Protein AF-A0A3N5JLF4-F1 (afdb_monomer_lite)

Structure (mmCIF, N/CA/C/O backbone):
data_AF-A0A3N5JLF4-F1
#
_entry.id   AF-A0A3N5JLF4-F1
#
loop_
_atom_site.group_PDB
_atom_site.id
_atom_site.type_symbol
_atom_site.label_atom_id
_atom_site.label_alt_id
_atom_site.label_comp_id
_atom_site.label_asym_id
_atom_site.label_entity_id
_atom_site.label_seq_id
_atom_site.pdbx_PDB_ins_code
_atom_site.Cartn_x
_atom_site.Cartn_y
_atom_site.Cartn_z
_atom_site.occupancy
_atom_site.B_iso_or_equiv
_atom_site.auth_seq_id
_atom_site.auth_comp_id
_atom_site.auth_asym_id
_atom_site.auth_atom_id
_atom_site.pdbx_PDB_model_num
ATOM 1 N N . MET A 1 1 ? -18.150 -4.851 -59.772 1.00 63.16 1 MET A N 1
ATOM 2 C CA . MET A 1 1 ? -17.335 -3.717 -59.272 1.00 63.16 1 MET A CA 1
ATOM 3 C C . MET A 1 1 ? -17.731 -3.334 -57.846 1.00 63.16 1 MET A C 1
ATOM 5 O O . MET A 1 1 ? -16.868 -3.326 -56.983 1.00 63.16 1 MET A O 1
ATOM 9 N N . GLN A 1 2 ? -19.028 -3.154 -57.580 1.00 67.81 2 GLN A N 1
ATOM 10 C CA . GLN A 1 2 ? -19.612 -2.861 -56.258 1.00 67.81 2 GLN A CA 1
ATOM 11 C C . GLN A 1 2 ? -19.214 -3.863 -55.147 1.00 67.81 2 GLN A C 1
ATOM 13 O O . GLN A 1 2 ? -18.785 -3.456 -54.075 1.00 67.81 2 GLN A O 1
ATOM 18 N N . SER A 1 3 ? -19.246 -5.173 -55.426 1.00 68.94 3 SER A N 1
ATOM 19 C CA . SER A 1 3 ? -18.872 -6.214 -54.450 1.00 68.94 3 SER A CA 1
ATOM 20 C C . SER A 1 3 ? -17.386 -6.218 -54.070 1.00 68.94 3 SER A C 1
ATOM 22 O O . SER A 1 3 ? -17.048 -6.506 -52.928 1.00 68.94 3 SER A O 1
ATOM 24 N N . LYS A 1 4 ? -16.493 -5.856 -55.003 1.00 74.75 4 LYS A N 1
ATOM 25 C CA . LYS A 1 4 ? -15.047 -5.738 -54.742 1.00 74.75 4 LYS A CA 1
ATOM 26 C C . LYS A 1 4 ? -14.730 -4.510 -53.885 1.00 74.75 4 LYS A C 1
ATOM 28 O O . LYS A 1 4 ? -13.870 -4.587 -53.017 1.00 74.75 4 LYS A O 1
ATOM 33 N N . LEU A 1 5 ? -15.455 -3.411 -54.103 1.00 74.12 5 LEU A N 1
ATOM 34 C CA . LEU A 1 5 ? -15.330 -2.180 -53.320 1.00 74.12 5 LEU A CA 1
ATOM 35 C C . LEU A 1 5 ? -15.818 -2.382 -51.875 1.00 74.12 5 LEU A C 1
ATOM 37 O O . LEU A 1 5 ? -15.171 -1.934 -50.935 1.00 74.12 5 LEU A O 1
ATOM 41 N N . PHE A 1 6 ? -16.910 -3.130 -51.700 1.00 79.12 6 PHE A N 1
ATOM 42 C CA . PHE A 1 6 ? -17.432 -3.507 -50.386 1.00 79.12 6 PHE A CA 1
ATOM 43 C C . PHE A 1 6 ? -16.466 -4.418 -49.613 1.00 79.12 6 PHE A C 1
ATOM 45 O O . PHE A 1 6 ? -16.188 -4.175 -48.441 1.00 79.12 6 PHE A O 1
ATOM 52 N N . LEU A 1 7 ? -15.887 -5.420 -50.285 1.00 79.38 7 LEU A N 1
ATOM 53 C CA . LEU A 1 7 ? -14.886 -6.301 -49.677 1.00 79.38 7 LEU A CA 1
ATOM 54 C C . LEU A 1 7 ? -13.630 -5.523 -49.244 1.00 79.38 7 LEU A C 1
ATOM 56 O O . LEU A 1 7 ? -13.092 -5.758 -48.168 1.00 79.38 7 LEU A O 1
ATOM 60 N N . MET A 1 8 ? -13.191 -4.564 -50.064 1.00 79.62 8 MET A N 1
ATOM 61 C CA . MET A 1 8 ? -12.048 -3.700 -49.766 1.00 79.62 8 MET A CA 1
ATOM 62 C C . MET A 1 8 ? -12.314 -2.791 -48.556 1.00 79.62 8 MET A C 1
ATOM 64 O O . MET A 1 8 ? -11.432 -2.629 -47.718 1.00 79.62 8 MET A O 1
ATOM 68 N N . LEU A 1 9 ? -13.534 -2.262 -48.416 1.00 78.31 9 LEU A N 1
ATOM 69 C CA . LEU A 1 9 ? -13.934 -1.450 -47.264 1.00 78.31 9 LEU A CA 1
ATOM 70 C C . LEU A 1 9 ? -13.906 -2.258 -45.954 1.00 78.31 9 LEU A C 1
ATOM 72 O O . LEU A 1 9 ? -13.402 -1.767 -44.947 1.00 78.31 9 LEU A O 1
ATOM 76 N N . ILE A 1 10 ? -14.377 -3.511 -45.975 1.00 79.06 10 ILE A N 1
ATOM 77 C CA . ILE A 1 10 ? -14.330 -4.415 -44.810 1.00 79.06 10 ILE A CA 1
ATOM 78 C C . ILE A 1 10 ? -12.883 -4.711 -44.398 1.00 79.06 10 ILE A C 1
ATOM 80 O O . ILE A 1 10 ? -12.565 -4.694 -43.211 1.00 79.06 10 ILE A O 1
ATOM 84 N N . VAL A 1 11 ? -11.990 -4.936 -45.366 1.00 77.31 11 VAL A N 1
ATOM 85 C CA . VAL A 1 11 ? -10.566 -5.184 -45.089 1.00 77.31 11 VAL A CA 1
ATOM 86 C C . VAL A 1 11 ? -9.896 -3.950 -44.475 1.00 77.31 11 VAL A C 1
ATOM 88 O O . VAL A 1 11 ? -9.163 -4.081 -43.498 1.00 77.31 11 VAL A O 1
ATOM 91 N N . VAL A 1 12 ? -10.181 -2.746 -44.982 1.00 75.69 12 VAL A N 1
ATOM 92 C CA . VAL A 1 12 ? -9.638 -1.489 -44.434 1.00 75.69 12 VAL A CA 1
ATOM 93 C C . VAL A 1 12 ? -10.144 -1.233 -43.008 1.00 75.69 12 VAL A C 1
ATOM 95 O O . VAL A 1 12 ? -9.356 -0.881 -42.127 1.00 75.69 12 VAL A O 1
ATOM 98 N N . LEU A 1 13 ? -11.429 -1.477 -42.739 1.00 71.56 13 LEU A N 1
ATOM 99 C CA . LEU A 1 13 ? -12.004 -1.345 -41.396 1.00 71.56 13 LEU A CA 1
ATOM 100 C C . LEU A 1 13 ? -11.431 -2.381 -40.412 1.00 71.56 13 LEU A C 1
ATOM 102 O O . LEU A 1 13 ? -11.162 -2.039 -39.264 1.00 71.56 13 LEU A O 1
ATOM 106 N N . GLY A 1 14 ? -11.160 -3.611 -40.864 1.00 67.19 14 GLY A N 1
ATOM 107 C CA . GLY A 1 14 ? -10.551 -4.662 -40.039 1.00 67.19 14 GLY A CA 1
ATOM 108 C C . GLY A 1 14 ? -9.073 -4.432 -39.690 1.00 67.19 14 GLY A C 1
ATOM 109 O O . GLY A 1 14 ? -8.593 -4.938 -38.680 1.00 67.19 14 GLY A O 1
ATOM 110 N N . ILE A 1 15 ? -8.336 -3.652 -40.488 1.00 64.25 15 ILE A N 1
ATOM 111 C CA . ILE A 1 15 ? -6.949 -3.254 -40.170 1.00 64.25 15 ILE A CA 1
ATOM 112 C C . ILE A 1 15 ? -6.935 -2.082 -39.173 1.00 64.25 15 ILE A C 1
ATOM 114 O O . ILE A 1 15 ? -6.034 -1.985 -38.340 1.00 64.25 15 ILE A O 1
ATOM 118 N N . SER A 1 16 ? -7.965 -1.233 -39.216 1.00 60.00 16 SER A N 1
ATOM 119 C CA . SER A 1 16 ? -8.111 -0.046 -38.362 1.00 60.00 16 SER A CA 1
ATOM 120 C C . SER A 1 16 ? -8.475 -0.377 -36.907 1.00 60.00 16 SER A C 1
ATOM 122 O O . SER A 1 16 ? -8.324 0.469 -36.033 1.00 60.00 16 SER A O 1
ATOM 124 N N . SER A 1 17 ? -8.933 -1.600 -36.620 1.00 58.50 17 SER A N 1
ATOM 125 C CA . SER A 1 17 ? -9.353 -2.024 -35.278 1.00 58.50 17 SER A CA 1
ATOM 126 C C . SER A 1 17 ? -8.213 -2.526 -34.385 1.00 58.50 17 SER A C 1
ATOM 128 O O . SER A 1 17 ? -8.473 -3.092 -33.325 1.00 58.50 17 SER A O 1
ATOM 130 N N . ARG A 1 18 ? -6.942 -2.328 -34.764 1.00 59.44 18 ARG A N 1
ATOM 131 C CA . ARG A 1 18 ? -5.793 -2.607 -33.884 1.00 59.44 18 ARG A CA 1
ATOM 132 C C . ARG A 1 18 ? -5.561 -1.471 -32.884 1.00 59.44 18 ARG A C 1
ATOM 134 O O . ARG A 1 18 ? -4.466 -0.927 -32.793 1.00 59.44 18 ARG A O 1
ATOM 141 N N . GLY A 1 19 ? -6.599 -1.111 -32.136 1.00 57.84 19 GLY A N 1
ATOM 142 C CA . GLY A 1 19 ? -6.446 -0.314 -30.925 1.00 57.84 19 GLY A CA 1
ATOM 143 C C . GLY A 1 19 ? -5.867 -1.201 -29.828 1.00 57.84 19 GLY A C 1
ATOM 144 O O . GLY A 1 19 ? -6.615 -1.837 -29.095 1.00 57.84 19 GLY A O 1
ATOM 145 N N . PHE A 1 20 ? -4.540 -1.288 -29.736 1.00 53.78 20 PHE A N 1
ATOM 146 C CA . PHE A 1 20 ? -3.873 -1.872 -28.574 1.00 53.78 20 PHE A CA 1
ATOM 147 C C . PHE A 1 20 ? -3.876 -0.839 -27.445 1.00 53.78 20 PHE A C 1
ATOM 149 O O . PHE A 1 20 ? -2.899 -0.136 -27.230 1.00 53.78 20 PHE A O 1
ATOM 156 N N . SER A 1 21 ? -4.998 -0.732 -26.743 1.00 51.97 21 SER A N 1
ATOM 157 C CA . SER A 1 21 ? -4.988 -0.302 -25.346 1.00 51.97 21 SER A CA 1
ATOM 158 C C . SER A 1 21 ? -5.163 -1.573 -24.526 1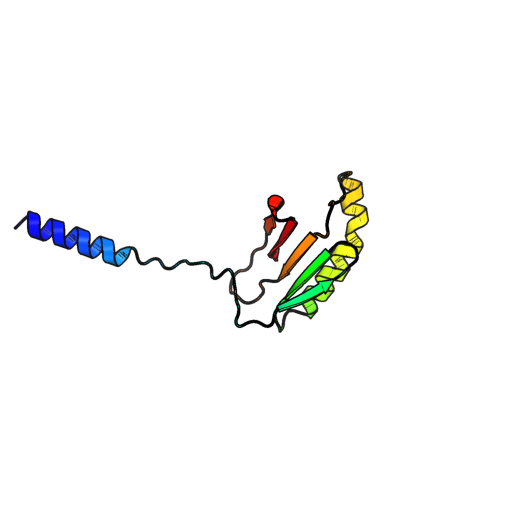.00 51.97 21 SER A C 1
ATOM 160 O O . SER A 1 21 ? -6.264 -1.937 -24.128 1.00 51.97 21 SER A O 1
ATOM 162 N N . GLN A 1 22 ? -4.079 -2.336 -24.410 1.00 57.12 22 GLN A N 1
ATOM 163 C CA . GLN A 1 22 ? -3.959 -3.293 -23.320 1.00 57.12 22 GLN A CA 1
ATOM 164 C C . GLN A 1 22 ? -3.304 -2.483 -22.207 1.00 57.12 22 GLN A C 1
ATOM 166 O O . GLN A 1 22 ? -2.173 -2.039 -22.377 1.00 57.12 22 GLN A O 1
ATOM 171 N N . GLU A 1 23 ? -4.057 -2.168 -21.153 1.00 61.34 23 GLU A N 1
ATOM 172 C CA . GLU A 1 23 ? -3.455 -1.678 -19.912 1.00 61.34 23 GLU A CA 1
ATOM 173 C C . GLU A 1 23 ? -2.509 -2.792 -19.455 1.00 61.34 23 GLU A C 1
ATOM 175 O O . GLU A 1 23 ? -2.945 -3.935 -19.271 1.00 61.34 23 GLU A O 1
ATOM 180 N N . ASP A 1 24 ? -1.211 -2.501 -19.398 1.00 64.00 24 ASP A N 1
ATOM 181 C CA . ASP A 1 24 ? -0.220 -3.487 -18.988 1.00 64.00 24 ASP A CA 1
ATOM 182 C C . ASP A 1 24 ? -0.288 -3.591 -17.464 1.00 64.00 24 ASP A C 1
ATOM 184 O O . ASP A 1 24 ? 0.407 -2.919 -16.720 1.00 64.00 24 ASP A O 1
ATOM 188 N N . TYR A 1 25 ? -1.260 -4.356 -16.964 1.00 67.06 25 TYR A N 1
ATOM 189 C CA . TYR A 1 25 ? -1.529 -4.414 -15.524 1.00 67.06 25 TYR A CA 1
ATOM 190 C C . TYR A 1 25 ? -0.364 -4.993 -14.722 1.00 67.06 25 TYR A C 1
ATOM 192 O O . TYR A 1 25 ? -0.269 -4.764 -13.515 1.00 67.06 25 TYR A O 1
ATOM 200 N N . ASN A 1 26 ? 0.473 -5.792 -15.378 1.00 72.56 26 ASN A N 1
ATOM 201 C CA . ASN A 1 26 ? 1.538 -6.541 -14.750 1.00 72.56 26 ASN A CA 1
ATOM 202 C C . ASN A 1 26 ? 2.856 -6.098 -15.378 1.00 72.56 26 ASN A C 1
ATOM 204 O O . ASN A 1 26 ? 3.093 -6.391 -16.542 1.00 72.56 26 ASN A O 1
ATOM 208 N N . HIS A 1 27 ? 3.713 -5.468 -14.579 1.00 86.88 27 HIS A N 1
ATOM 209 C CA . HIS A 1 27 ? 5.073 -5.081 -14.957 1.00 86.88 27 HIS A CA 1
ATOM 210 C C . HIS A 1 27 ? 6.084 -6.081 -14.373 1.00 86.88 27 HIS A C 1
ATOM 212 O O . HIS A 1 27 ? 6.609 -5.847 -13.275 1.00 86.88 27 HIS A O 1
ATOM 218 N N . PRO A 1 28 ? 6.308 -7.250 -15.015 1.00 88.94 28 PRO A N 1
ATOM 219 C CA . PRO A 1 28 ? 7.224 -8.279 -14.519 1.00 88.94 28 PRO A CA 1
ATOM 220 C C . PRO A 1 28 ? 8.701 -7.872 -14.596 1.00 88.94 28 PRO A C 1
ATOM 222 O O . PRO A 1 28 ? 9.544 -8.534 -14.000 1.00 88.94 28 PRO A O 1
ATOM 225 N N . GLU A 1 29 ? 9.027 -6.823 -15.347 1.00 92.56 29 GLU A N 1
ATOM 226 C CA . GLU A 1 29 ? 10.359 -6.229 -15.436 1.00 92.56 29 GLU A CA 1
ATOM 227 C C . GLU A 1 29 ? 10.754 -5.423 -14.191 1.00 92.56 29 GLU A C 1
ATOM 229 O O . GLU A 1 29 ? 11.930 -5.099 -14.029 1.00 92.56 29 GLU A O 1
ATOM 234 N N . LEU A 1 30 ? 9.789 -5.092 -13.327 1.00 93.56 30 LEU A N 1
ATOM 235 C CA . LEU A 1 30 ? 10.015 -4.371 -12.080 1.00 93.56 30 LEU A CA 1
ATOM 236 C C . LEU A 1 30 ? 10.269 -5.330 -10.912 1.00 93.56 30 LEU A C 1
ATOM 238 O O . LEU A 1 30 ? 9.631 -6.377 -10.784 1.00 93.56 30 LEU A O 1
ATOM 242 N N . ASP A 1 31 ? 11.141 -4.916 -9.992 1.00 95.56 31 ASP A N 1
ATOM 24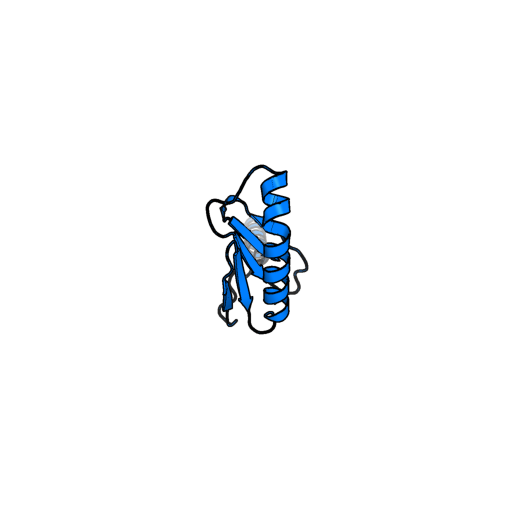3 C CA . ASP A 1 31 ? 11.402 -5.654 -8.757 1.00 95.56 31 ASP A CA 1
ATOM 244 C C . ASP A 1 31 ? 10.374 -5.268 -7.685 1.00 95.56 31 ASP A C 1
ATOM 246 O O . ASP A 1 31 ? 10.497 -4.243 -7.002 1.00 95.56 31 ASP A O 1
ATOM 250 N N . TRP A 1 32 ? 9.350 -6.105 -7.525 1.00 95.69 32 TRP A N 1
ATOM 251 C CA . TRP A 1 32 ? 8.273 -5.888 -6.560 1.00 95.69 32 TRP A CA 1
ATOM 252 C C . TRP A 1 32 ? 8.655 -6.329 -5.146 1.00 95.69 32 TRP A C 1
ATOM 254 O O . TRP A 1 32 ? 9.109 -7.446 -4.909 1.00 95.69 32 TRP A O 1
ATOM 264 N N . ASN A 1 33 ? 8.406 -5.447 -4.182 1.00 97.31 33 ASN A N 1
ATOM 265 C CA . ASN A 1 33 ? 8.663 -5.645 -2.762 1.00 97.31 33 ASN A CA 1
ATOM 266 C C . ASN A 1 33 ? 7.397 -5.355 -1.950 1.00 97.31 33 ASN A C 1
ATOM 268 O O . ASN A 1 33 ? 6.512 -4.630 -2.402 1.00 97.31 33 ASN A O 1
ATOM 272 N N . THR A 1 34 ? 7.312 -5.919 -0.741 1.00 98.44 34 THR A N 1
ATOM 273 C CA . THR A 1 34 ? 6.168 -5.709 0.159 1.00 98.44 34 THR A CA 1
ATOM 274 C C . THR A 1 34 ? 6.632 -5.278 1.545 1.00 98.44 34 THR A C 1
ATOM 276 O O . THR A 1 34 ? 7.448 -5.954 2.167 1.00 98.44 34 THR A O 1
ATOM 279 N N . ILE A 1 35 ? 6.088 -4.168 2.047 1.00 98.69 35 ILE A N 1
ATOM 280 C CA . ILE A 1 35 ? 6.135 -3.832 3.474 1.00 98.69 35 ILE A CA 1
ATOM 281 C C . ILE A 1 35 ? 4.883 -4.417 4.122 1.00 98.69 35 ILE A C 1
ATOM 283 O O . ILE A 1 35 ? 3.764 -4.064 3.752 1.00 98.69 35 ILE A O 1
ATOM 287 N N . GLU A 1 36 ? 5.072 -5.295 5.102 1.00 98.69 36 GLU A N 1
ATOM 288 C CA . GLU A 1 36 ? 3.979 -5.814 5.922 1.00 98.69 36 GLU A CA 1
ATOM 289 C C . GLU A 1 36 ? 3.830 -4.999 7.204 1.00 98.69 36 GLU A C 1
ATOM 291 O O . GLU A 1 36 ? 4.807 -4.724 7.906 1.00 98.69 36 GLU A O 1
ATOM 296 N N . THR A 1 37 ? 2.591 -4.649 7.536 1.00 98.62 37 THR A N 1
ATOM 297 C CA . THR A 1 37 ? 2.239 -4.013 8.805 1.00 98.62 37 THR A CA 1
ATOM 298 C C . THR A 1 37 ? 1.193 -4.848 9.546 1.00 98.62 37 THR A C 1
ATOM 300 O O . THR A 1 37 ? 0.899 -5.990 9.179 1.00 98.62 37 THR A O 1
ATOM 303 N N . LYS A 1 38 ? 0.631 -4.309 10.634 1.00 98.31 38 LYS A N 1
ATOM 304 C CA . LYS A 1 38 ? -0.405 -5.016 11.388 1.00 98.31 38 LYS A CA 1
ATOM 305 C C . LYS A 1 38 ? -1.672 -5.184 10.543 1.00 98.31 38 LYS A C 1
ATOM 307 O O . LYS A 1 38 ? -2.221 -6.285 10.516 1.00 98.31 38 LYS A O 1
ATOM 312 N N . HIS A 1 39 ? -2.095 -4.128 9.849 1.00 98.44 39 HIS A N 1
ATOM 313 C CA . HIS A 1 39 ? -3.371 -4.077 9.131 1.00 98.44 39 HIS A CA 1
ATOM 314 C C . HIS A 1 39 ? -3.234 -3.997 7.601 1.00 98.44 39 HIS A C 1
ATOM 316 O O . HIS A 1 39 ? -4.237 -4.130 6.902 1.00 98.44 39 HIS A O 1
ATOM 322 N N . PHE A 1 40 ? -2.024 -3.811 7.064 1.00 98.50 40 PHE A N 1
ATOM 323 C CA . PHE A 1 40 ? -1.817 -3.537 5.641 1.00 98.50 40 PHE A CA 1
ATOM 324 C C . PHE A 1 40 ? -0.673 -4.349 5.024 1.00 98.50 40 PHE A C 1
ATOM 326 O O . PHE A 1 40 ? 0.261 -4.782 5.705 1.00 98.50 40 PHE A O 1
ATOM 333 N N . LEU A 1 41 ? -0.756 -4.525 3.706 1.00 98.69 41 LEU A N 1
ATOM 334 C CA . LEU A 1 41 ? 0.320 -4.992 2.832 1.00 98.69 41 LEU A CA 1
ATOM 335 C C . LEU A 1 41 ? 0.596 -3.882 1.820 1.00 98.69 41 LEU A C 1
ATOM 337 O O . LEU A 1 41 ? -0.325 -3.455 1.135 1.00 98.69 41 LEU A O 1
ATOM 341 N N . ILE A 1 42 ? 1.823 -3.377 1.733 1.00 98.56 42 ILE A N 1
ATOM 342 C CA . ILE A 1 42 ? 2.159 -2.284 0.815 1.00 98.56 42 ILE A CA 1
ATOM 343 C C . ILE A 1 42 ? 3.130 -2.810 -0.230 1.00 98.56 42 ILE A C 1
ATOM 345 O O . ILE A 1 42 ? 4.302 -3.026 0.076 1.00 98.56 42 ILE A O 1
ATOM 349 N N . HIS A 1 43 ? 2.636 -2.999 -1.449 1.00 97.62 43 HIS A N 1
ATOM 350 C CA . HIS A 1 43 ? 3.378 -3.478 -2.607 1.00 97.62 43 HIS A CA 1
ATOM 351 C C . HIS A 1 43 ? 3.916 -2.298 -3.419 1.00 97.62 43 HIS A C 1
ATOM 353 O O . HIS A 1 43 ? 3.165 -1.394 -3.791 1.00 97.62 43 HIS A O 1
ATOM 359 N N . PHE A 1 44 ? 5.213 -2.302 -3.704 1.00 96.69 44 PHE A N 1
ATOM 360 C CA . PHE A 1 44 ? 5.888 -1.242 -4.452 1.00 96.69 44 PHE A CA 1
ATOM 361 C C . PHE A 1 44 ? 7.038 -1.816 -5.278 1.00 96.69 44 PHE A C 1
ATOM 363 O O . PHE A 1 44 ? 7.635 -2.828 -4.908 1.00 96.69 44 PHE A O 1
ATOM 370 N N . HIS A 1 45 ? 7.367 -1.156 -6.382 1.00 95.75 45 HIS A N 1
ATOM 371 C CA . HIS A 1 45 ? 8.522 -1.498 -7.207 1.00 95.75 45 HIS A CA 1
ATOM 372 C C . HIS A 1 45 ? 9.790 -0.751 -6.767 1.00 95.75 45 HIS A C 1
ATOM 374 O O . HIS A 1 45 ? 9.754 0.201 -5.976 1.00 95.75 45 HIS A O 1
ATOM 380 N N . ASN A 1 46 ? 10.934 -1.152 -7.318 1.00 94.75 46 ASN A N 1
ATOM 381 C CA . ASN A 1 46 ? 12.193 -0.422 -7.197 1.00 94.75 46 ASN A CA 1
ATOM 382 C C . ASN A 1 46 ? 12.015 1.069 -7.557 1.00 94.75 46 ASN A C 1
ATOM 384 O O . ASN A 1 46 ? 11.452 1.413 -8.592 1.00 94.75 46 ASN A O 1
ATOM 388 N N . GLY A 1 47 ? 12.494 1.962 -6.682 1.00 94.06 47 GLY A N 1
ATOM 389 C CA . GLY A 1 47 ? 12.331 3.421 -6.806 1.00 94.06 47 GLY A CA 1
ATOM 390 C C . GLY A 1 47 ? 11.160 4.012 -6.006 1.00 94.06 47 GLY A C 1
ATOM 391 O O . GLY A 1 47 ? 11.237 5.170 -5.601 1.00 94.06 47 GLY A O 1
ATOM 392 N N . ALA A 1 48 ? 10.144 3.214 -5.664 1.00 96.38 48 ALA A N 1
ATOM 393 C CA . ALA A 1 48 ? 8.947 3.670 -4.948 1.00 96.38 48 ALA A CA 1
ATOM 394 C C . ALA A 1 48 ? 8.969 3.396 -3.427 1.00 96.38 48 ALA A C 1
ATOM 396 O O . ALA A 1 48 ? 7.981 3.629 -2.728 1.00 96.38 48 ALA A O 1
ATOM 397 N N . GLU A 1 49 ? 10.095 2.938 -2.870 1.00 97.25 49 GLU A N 1
ATOM 398 C CA . GLU A 1 49 ? 10.198 2.534 -1.456 1.00 97.25 49 GLU A CA 1
ATOM 399 C C . GLU A 1 49 ? 9.810 3.651 -0.479 1.00 97.25 49 GLU A C 1
ATOM 401 O O . GLU A 1 49 ? 9.087 3.412 0.490 1.00 97.25 49 GLU A O 1
ATOM 406 N N . ARG A 1 50 ? 10.260 4.888 -0.730 1.00 97.62 50 ARG A N 1
ATOM 407 C CA . ARG A 1 50 ? 9.910 6.040 0.116 1.00 97.62 50 ARG A CA 1
ATOM 408 C C . ARG A 1 50 ? 8.392 6.213 0.192 1.00 97.62 50 ARG A C 1
ATOM 410 O O . ARG A 1 50 ? 7.857 6.388 1.282 1.00 97.62 50 ARG A O 1
ATOM 417 N N . THR A 1 51 ? 7.716 6.126 -0.951 1.00 97.06 51 THR A N 1
ATOM 418 C CA . THR A 1 51 ? 6.255 6.201 -1.046 1.00 97.06 51 THR A CA 1
ATOM 419 C C . THR A 1 51 ? 5.607 5.048 -0.283 1.00 97.06 51 THR A C 1
ATOM 421 O O . THR A 1 51 ? 4.738 5.290 0.551 1.00 97.06 51 THR A O 1
ATOM 424 N N . GLY A 1 52 ? 6.093 3.815 -0.465 1.00 97.81 52 GLY A N 1
ATOM 425 C CA . GLY A 1 52 ? 5.604 2.648 0.275 1.00 97.81 52 GLY A CA 1
ATOM 426 C C . GLY A 1 52 ? 5.717 2.802 1.800 1.00 97.81 52 GLY A C 1
ATOM 427 O O . GLY A 1 52 ? 4.781 2.485 2.534 1.00 97.81 52 GLY A O 1
ATOM 428 N N . ARG A 1 53 ? 6.830 3.359 2.295 1.00 98.38 53 ARG A N 1
ATOM 429 C CA . ARG A 1 53 ? 7.036 3.625 3.731 1.00 98.38 53 ARG A CA 1
ATOM 430 C C . ARG A 1 53 ? 6.107 4.706 4.276 1.00 98.38 53 ARG A C 1
ATOM 432 O O . ARG A 1 53 ? 5.584 4.546 5.379 1.00 98.38 53 ARG A O 1
ATOM 439 N N . GLU A 1 54 ? 5.889 5.783 3.525 1.00 98.50 54 GLU A N 1
ATOM 440 C CA . GLU A 1 54 ? 4.948 6.832 3.930 1.00 98.50 54 GLU A CA 1
ATOM 441 C C . GLU A 1 54 ? 3.507 6.312 3.954 1.00 98.50 54 GLU A C 1
ATOM 443 O O . GLU A 1 54 ? 2.795 6.560 4.927 1.00 98.50 54 GLU A O 1
ATOM 448 N N . ILE A 1 55 ? 3.101 5.512 2.960 1.00 98.12 55 ILE A N 1
ATOM 449 C CA . ILE A 1 55 ? 1.792 4.842 2.956 1.00 98.12 55 ILE A CA 1
ATOM 450 C C . ILE A 1 55 ? 1.639 3.978 4.206 1.00 98.12 55 ILE A C 1
ATOM 452 O O . ILE A 1 55 ? 0.664 4.143 4.932 1.00 98.12 55 ILE A O 1
ATOM 456 N N . ALA A 1 56 ? 2.611 3.109 4.503 1.00 98.62 56 ALA A N 1
ATOM 457 C CA . ALA A 1 56 ? 2.558 2.228 5.669 1.00 98.62 56 ALA A CA 1
ATOM 458 C C . ALA A 1 56 ? 2.373 3.011 6.979 1.00 98.62 56 ALA A C 1
ATOM 460 O O . ALA A 1 56 ? 1.527 2.670 7.806 1.00 98.62 56 ALA A O 1
ATOM 461 N N . LYS A 1 57 ? 3.132 4.098 7.150 1.00 98.69 57 LYS A N 1
ATOM 462 C CA . LYS A 1 57 ? 3.055 4.963 8.331 1.00 98.69 57 LYS A CA 1
ATOM 463 C C . LYS A 1 57 ? 1.700 5.661 8.444 1.00 98.69 57 LYS A C 1
ATOM 465 O O . LYS A 1 57 ? 1.102 5.660 9.520 1.00 98.69 57 LYS A O 1
ATOM 470 N N . VAL A 1 58 ? 1.227 6.271 7.357 1.00 98.50 58 VAL A N 1
ATOM 471 C CA . VAL A 1 58 ? -0.030 7.027 7.357 1.00 98.50 58 VAL A CA 1
ATOM 472 C C . VAL A 1 58 ? -1.212 6.082 7.546 1.00 98.50 58 VAL A C 1
ATOM 474 O O . VAL A 1 58 ? -2.011 6.318 8.452 1.00 98.50 58 VAL A O 1
ATOM 477 N N . ALA A 1 59 ? -1.283 4.993 6.777 1.00 98.00 59 ALA A N 1
ATOM 478 C CA . ALA A 1 59 ? -2.362 4.011 6.835 1.00 98.00 59 ALA A CA 1
ATOM 479 C C . ALA A 1 59 ? -2.529 3.430 8.247 1.00 98.00 59 ALA A C 1
ATOM 481 O O . ALA A 1 59 ? -3.634 3.430 8.787 1.00 98.00 59 ALA A O 1
ATOM 482 N N . GLU A 1 60 ? -1.432 3.025 8.894 1.00 98.56 60 GLU A N 1
ATOM 483 C CA . GLU A 1 60 ? -1.477 2.537 10.278 1.00 98.56 60 GLU A CA 1
ATOM 484 C C . GLU A 1 60 ? -1.917 3.617 11.271 1.00 98.56 60 GLU A C 1
ATOM 486 O O . GLU A 1 60 ? -2.709 3.342 12.172 1.00 98.56 60 GLU A O 1
ATOM 491 N N . SER A 1 61 ? -1.460 4.862 11.101 1.00 98.62 61 SER A N 1
ATOM 492 C CA . SER A 1 61 ? -1.822 5.945 12.025 1.00 98.62 61 SER A CA 1
ATOM 493 C C . SER A 1 61 ? -3.305 6.326 11.970 1.00 98.62 61 SER A C 1
ATOM 495 O O . SER A 1 61 ? -3.852 6.786 12.973 1.00 98.62 61 SER A O 1
ATOM 497 N N . ILE A 1 62 ? -3.965 6.112 10.826 1.00 98.12 62 ILE A N 1
ATOM 498 C CA . ILE A 1 62 ? -5.388 6.421 10.640 1.00 98.12 62 ILE A CA 1
ATOM 499 C C . ILE A 1 62 ? -6.307 5.199 10.751 1.00 98.12 62 ILE A C 1
ATOM 501 O O . ILE A 1 62 ? -7.519 5.396 10.805 1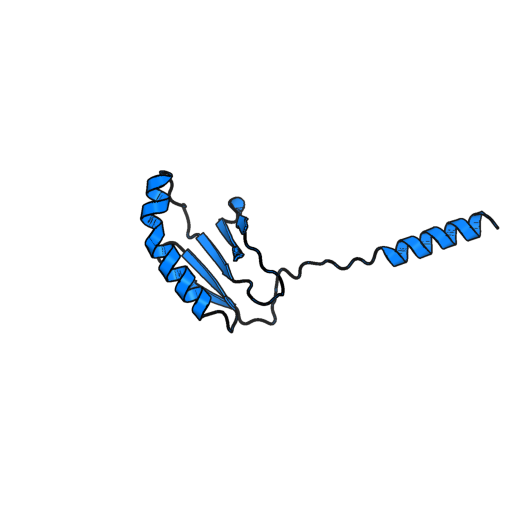.00 98.12 62 ILE A O 1
ATOM 505 N N . TYR A 1 63 ? -5.778 3.969 10.824 1.00 98.31 63 TYR A N 1
ATOM 506 C CA . TYR A 1 63 ? -6.590 2.742 10.850 1.00 98.31 63 TYR A CA 1
ATOM 507 C C . TYR A 1 63 ? -7.680 2.797 11.925 1.00 98.31 63 TYR A C 1
ATOM 509 O O . TYR A 1 63 ? -8.861 2.746 11.599 1.00 98.31 63 TYR A O 1
ATOM 517 N N . GLY A 1 64 ? -7.295 2.998 13.192 1.00 98.31 64 GLY A N 1
ATOM 518 C CA . GLY A 1 64 ? -8.235 3.034 14.318 1.00 98.31 64 GLY A CA 1
ATOM 519 C C . GLY A 1 64 ? -9.318 4.117 14.193 1.00 98.31 64 GLY A C 1
ATOM 520 O O . GLY A 1 64 ? -10.498 3.800 14.334 1.00 98.31 64 GLY A O 1
ATOM 521 N N . PRO A 1 65 ? -8.965 5.389 13.917 1.00 98.44 65 PRO A N 1
ATOM 522 C CA . PRO A 1 65 ? -9.953 6.434 13.659 1.00 98.44 65 PRO A CA 1
ATOM 523 C C . PRO A 1 65 ? -10.945 6.097 12.537 1.00 98.44 65 PRO A C 1
ATOM 525 O O . PRO A 1 65 ? -12.142 6.330 12.703 1.00 98.44 65 PRO A O 1
ATOM 528 N N . ILE A 1 66 ? -10.472 5.540 11.416 1.00 97.12 66 ILE A N 1
ATOM 529 C CA . ILE A 1 66 ? -11.324 5.219 10.264 1.00 97.12 66 ILE A CA 1
ATOM 530 C C . ILE A 1 66 ? -12.236 4.026 10.564 1.00 97.12 66 ILE A C 1
ATOM 532 O O . ILE A 1 66 ? -13.446 4.130 10.363 1.00 97.12 66 ILE A O 1
ATOM 536 N N . THR A 1 67 ? -11.706 2.918 11.087 1.00 97.56 67 THR A N 1
ATOM 537 C CA . THR A 1 67 ? -12.522 1.728 11.377 1.00 97.56 67 THR A CA 1
ATOM 538 C C . THR A 1 67 ? -13.553 1.991 12.470 1.00 97.56 67 THR A C 1
ATOM 540 O O . THR A 1 67 ? -14.699 1.559 12.354 1.00 97.56 67 THR A O 1
ATOM 543 N N . SER A 1 68 ? -13.189 2.778 13.486 1.00 98.19 68 SER A N 1
ATOM 544 C CA . SER A 1 68 ? -14.105 3.217 14.542 1.00 98.19 68 SER A CA 1
ATOM 545 C C . SER A 1 68 ? -15.234 4.099 13.999 1.00 98.19 68 SER A C 1
ATOM 547 O O . SER A 1 68 ? -16.396 3.881 14.334 1.00 98.19 68 SER A O 1
ATOM 549 N N . MET A 1 69 ? -14.921 5.049 13.105 1.00 98.19 69 MET A N 1
ATOM 550 C CA . MET A 1 69 ? -15.920 5.930 12.486 1.00 98.19 69 MET A CA 1
ATOM 551 C C . MET A 1 69 ? -16.987 5.148 11.709 1.00 98.19 69 MET A C 1
ATOM 553 O O . MET A 1 69 ? -18.166 5.490 11.784 1.00 98.19 69 MET A O 1
ATOM 557 N N . TYR A 1 70 ? -16.582 4.110 10.976 1.00 96.12 70 TYR A N 1
ATOM 558 C CA . TYR A 1 70 ? -17.498 3.287 10.180 1.00 96.12 70 TYR A CA 1
ATOM 559 C C . TYR A 1 70 ? -18.066 2.077 10.936 1.00 96.12 70 TYR A C 1
ATOM 561 O O . TYR A 1 70 ? -18.952 1.404 10.414 1.00 96.12 70 TYR A O 1
ATOM 569 N N . GLY A 1 71 ? -17.581 1.787 12.149 1.00 97.75 71 GLY A N 1
ATOM 570 C CA . GLY A 1 71 ? -17.968 0.596 12.910 1.00 97.75 71 GLY A CA 1
ATOM 571 C C . GLY A 1 71 ? -17.615 -0.715 12.198 1.00 97.75 71 GLY A C 1
ATOM 572 O O . GLY A 1 71 ? -18.311 -1.714 12.371 1.00 97.75 71 GLY A O 1
ATOM 573 N N . HIS A 1 72 ? -16.572 -0.702 11.366 1.00 94.94 72 HIS A N 1
ATOM 574 C CA . HIS A 1 72 ? -16.170 -1.832 10.539 1.00 94.94 72 HIS A CA 1
ATOM 575 C C . HIS A 1 72 ? -14.649 -1.949 10.492 1.00 94.94 72 HIS A C 1
ATOM 577 O O . HIS A 1 72 ? -13.952 -0.999 10.138 1.00 94.94 72 HIS A O 1
ATOM 583 N N . GLU A 1 73 ? -14.154 -3.141 10.810 1.00 96.00 73 GLU A N 1
ATOM 584 C CA . GLU A 1 73 ? -12.763 -3.532 10.614 1.00 96.00 73 GLU A CA 1
ATOM 585 C C . GLU A 1 73 ? -12.691 -4.556 9.475 1.00 96.00 73 GLU A C 1
ATOM 587 O O . GLU A 1 73 ? -13.483 -5.507 9.482 1.00 96.00 73 GLU A O 1
ATOM 592 N N . PRO A 1 74 ? -11.765 -4.390 8.512 1.00 93.88 74 PRO A N 1
ATOM 593 C CA . PRO A 1 74 ? -11.477 -5.425 7.530 1.00 93.88 74 PRO A CA 1
ATOM 594 C C . PRO A 1 74 ? -11.109 -6.746 8.215 1.00 93.88 74 PRO A C 1
ATOM 596 O O . PRO A 1 74 ? -10.353 -6.772 9.186 1.00 93.88 74 PRO A O 1
ATOM 599 N N . ASP A 1 75 ? -11.622 -7.853 7.689 1.00 94.19 75 ASP A N 1
ATOM 600 C CA . ASP A 1 75 ? -11.365 -9.205 8.201 1.00 94.19 75 ASP A CA 1
ATOM 601 C C . ASP A 1 75 ? -9.968 -9.739 7.841 1.00 94.19 75 ASP A C 1
ATOM 603 O O . ASP A 1 75 ? -9.501 -10.738 8.391 1.00 94.19 75 ASP A O 1
ATOM 607 N N . GLN A 1 76 ? -9.288 -9.049 6.930 1.00 95.31 76 GLN A N 1
ATOM 608 C CA . GLN A 1 76 ? -7.961 -9.364 6.433 1.00 95.31 76 GLN A CA 1
ATOM 609 C C . GLN A 1 76 ? -7.167 -8.077 6.186 1.00 95.31 76 GLN A C 1
ATOM 611 O O . GLN A 1 76 ? -7.726 -6.980 6.093 1.00 95.31 76 GLN A O 1
ATOM 616 N N . ARG A 1 77 ? -5.845 -8.205 6.034 1.00 97.19 77 ARG A N 1
ATOM 617 C CA . ARG A 1 77 ? -4.994 -7.052 5.714 1.00 97.19 77 ARG A CA 1
ATOM 618 C C . ARG A 1 77 ? -5.385 -6.451 4.363 1.00 97.19 77 ARG A C 1
ATOM 620 O O . ARG A 1 77 ? -5.584 -7.185 3.396 1.00 97.19 77 ARG A O 1
ATOM 627 N N . VAL A 1 78 ? -5.463 -5.124 4.303 1.00 97.38 78 VAL A N 1
ATOM 628 C CA . VAL A 1 78 ? -5.775 -4.384 3.070 1.00 97.38 78 VAL A CA 1
ATOM 629 C C . VAL A 1 78 ? -4.495 -4.174 2.268 1.00 97.38 78 VAL A C 1
ATOM 631 O O . VAL A 1 78 ? -3.468 -3.771 2.819 1.00 97.38 78 VAL A O 1
ATOM 634 N N . SER A 1 79 ? -4.551 -4.444 0.967 1.00 98.12 79 SER A N 1
ATOM 635 C CA . SER A 1 79 ? -3.397 -4.304 0.078 1.00 98.12 79 SER A CA 1
ATOM 636 C C . SER A 1 79 ? -3.340 -2.907 -0.532 1.00 98.12 79 SER A C 1
ATOM 638 O O . SER A 1 79 ? -4.326 -2.430 -1.081 1.00 98.12 79 SER A O 1
ATOM 640 N N . PHE A 1 80 ? -2.182 -2.263 -0.493 1.00 97.75 80 PHE A N 1
ATOM 641 C CA . PHE A 1 80 ? -1.850 -1.076 -1.272 1.00 97.75 80 PHE A CA 1
ATOM 642 C C . PHE A 1 80 ? -0.910 -1.475 -2.409 1.00 97.75 80 PHE A C 1
ATOM 644 O O . PHE A 1 80 ? 0.077 -2.163 -2.162 1.00 97.75 80 PHE A O 1
ATOM 651 N N . ILE A 1 81 ? -1.182 -1.031 -3.635 1.00 95.81 81 ILE A N 1
ATOM 652 C CA . ILE A 1 81 ? -0.286 -1.195 -4.786 1.00 95.81 81 ILE A CA 1
ATOM 653 C C . ILE A 1 81 ? 0.131 0.185 -5.277 1.00 95.81 81 ILE A C 1
ATOM 655 O O . ILE A 1 81 ? 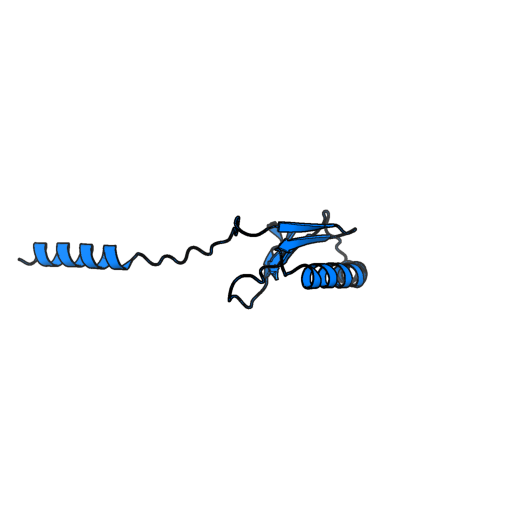-0.722 0.955 -5.712 1.00 95.81 81 ILE A O 1
ATOM 659 N N . VAL A 1 82 ? 1.431 0.472 -5.217 1.00 95.06 82 VAL A N 1
ATOM 660 C CA . VAL A 1 82 ? 2.023 1.709 -5.739 1.00 95.06 82 VAL A CA 1
ATOM 661 C C . VAL A 1 82 ? 2.366 1.517 -7.217 1.00 95.06 82 VAL A C 1
ATOM 663 O O . VAL A 1 82 ? 3.263 0.73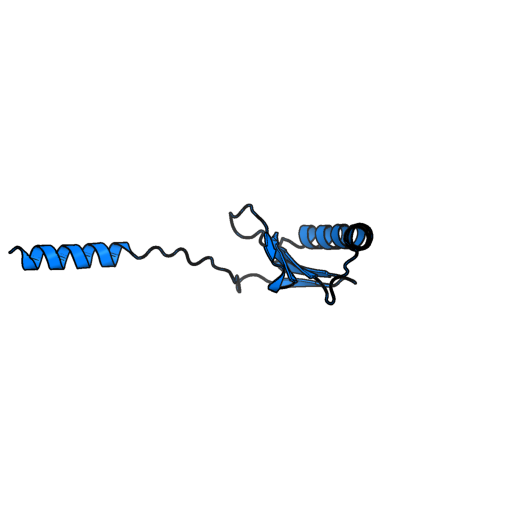4 -7.541 1.00 95.06 82 VAL A O 1
ATOM 666 N N . ARG A 1 83 ? 1.655 2.215 -8.107 1.00 91.25 83 ARG A N 1
ATOM 667 C CA . ARG A 1 83 ? 1.833 2.186 -9.568 1.00 91.25 83 ARG A CA 1
ATOM 668 C C . ARG A 1 83 ? 2.457 3.481 -10.103 1.00 91.25 83 ARG A C 1
ATOM 670 O O . ARG A 1 83 ? 1.952 4.085 -11.039 1.00 91.25 83 ARG A O 1
ATOM 677 N N . ASP A 1 84 ? 3.591 3.877 -9.532 1.00 88.44 84 ASP A N 1
ATOM 678 C CA . ASP A 1 84 ? 4.350 5.074 -9.934 1.00 88.44 84 ASP A CA 1
ATOM 679 C C . ASP A 1 84 ? 5.435 4.736 -10.983 1.00 88.44 84 ASP A C 1
ATOM 681 O O . ASP A 1 84 ? 6.615 5.054 -10.820 1.00 88.44 84 ASP A O 1
ATOM 685 N N . HIS A 1 85 ? 5.050 3.994 -12.027 1.00 87.00 85 HIS A N 1
ATOM 686 C CA . HIS A 1 85 ? 5.929 3.577 -13.136 1.00 87.00 85 HIS A CA 1
ATOM 687 C C . HIS A 1 85 ? 5.415 3.989 -14.519 1.00 87.00 85 HIS A C 1
ATOM 689 O O . HIS A 1 85 ? 6.216 4.096 -15.446 1.00 87.00 85 HIS A O 1
ATOM 695 N N . ASP A 1 86 ? 4.120 4.279 -14.638 1.00 83.50 86 ASP A N 1
ATOM 696 C CA . ASP A 1 86 ? 3.496 4.769 -15.863 1.00 83.50 86 ASP A CA 1
ATOM 697 C C . ASP A 1 86 ? 3.101 6.242 -15.729 1.00 83.50 86 ASP A C 1
ATOM 699 O O . ASP A 1 86 ? 2.899 6.758 -14.629 1.00 83.50 86 ASP A O 1
ATOM 703 N N . ASP A 1 87 ? 2.906 6.920 -16.863 1.00 79.62 87 ASP A N 1
ATOM 704 C CA . ASP A 1 87 ? 2.314 8.265 -16.914 1.00 79.62 87 ASP A CA 1
ATOM 705 C C . ASP A 1 87 ? 0.785 8.193 -16.701 1.00 79.62 87 ASP A C 1
ATOM 707 O O . ASP A 1 87 ? -0.027 8.503 -17.576 1.00 79.62 87 ASP A O 1
ATOM 711 N N . TYR A 1 88 ? 0.391 7.691 -15.527 1.00 78.62 88 TYR A N 1
ATOM 712 C CA . TYR A 1 88 ? -0.987 7.518 -15.077 1.00 78.62 88 TYR A CA 1
ATOM 713 C C . TYR A 1 88 ? -1.154 8.123 -13.679 1.00 78.62 88 TYR A C 1
ATOM 715 O O . TYR A 1 88 ? -0.822 7.523 -12.665 1.00 78.62 88 TYR A O 1
ATOM 723 N N . SER A 1 89 ? -1.694 9.339 -13.610 1.00 78.56 89 S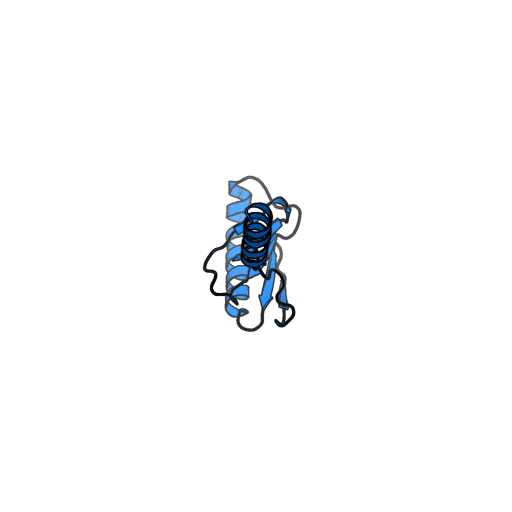ER A N 1
ATOM 724 C CA . SER A 1 89 ? -1.845 10.090 -12.352 1.00 78.56 89 SER A CA 1
ATOM 725 C C . SER A 1 89 ? -3.237 9.914 -11.723 1.00 78.56 89 SER A C 1
ATOM 727 O O . SER A 1 89 ? -3.990 10.882 -11.600 1.00 78.56 89 SER A O 1
ATOM 729 N N . ASN A 1 90 ? -3.623 8.686 -11.362 1.00 83.06 90 ASN A N 1
ATOM 730 C CA . ASN A 1 90 ? -4.905 8.406 -10.701 1.00 83.06 90 ASN A CA 1
ATOM 731 C C . ASN A 1 90 ? -4.829 7.170 -9.781 1.00 83.06 90 ASN A C 1
ATOM 733 O O . ASN A 1 90 ? -3.967 6.318 -9.954 1.00 83.06 90 ASN A O 1
ATOM 737 N N . GLY A 1 91 ? -5.775 7.045 -8.844 1.00 89.88 91 GLY A N 1
ATOM 738 C CA . GLY A 1 91 ? -5.867 5.927 -7.901 1.00 89.88 91 GLY A CA 1
ATOM 739 C C . GLY A 1 91 ? -7.282 5.353 -7.779 1.00 89.88 91 GLY A C 1
ATOM 740 O O . GLY A 1 91 ? -8.244 5.879 -8.341 1.00 89.88 91 GLY A O 1
ATOM 741 N N . GLY A 1 92 ? -7.428 4.257 -7.036 1.00 93.50 92 GLY A N 1
ATOM 742 C CA . GLY A 1 92 ? -8.723 3.604 -6.841 1.00 93.50 92 GLY A CA 1
ATOM 743 C C . GLY A 1 92 ? -8.761 2.649 -5.654 1.00 93.50 92 GLY A C 1
ATOM 744 O O . GLY A 1 92 ? -7.748 2.070 -5.277 1.00 93.50 92 GLY A O 1
ATOM 745 N N . ALA A 1 93 ? -9.950 2.467 -5.078 1.00 94.75 93 ALA A N 1
ATOM 746 C CA . ALA A 1 93 ? -10.212 1.495 -4.020 1.00 94.75 93 ALA A CA 1
ATOM 747 C C . ALA A 1 93 ? -11.193 0.428 -4.524 1.00 94.75 93 ALA A C 1
ATOM 749 O O . ALA A 1 93 ? -12.274 0.746 -5.018 1.00 94.75 93 ALA A O 1
ATOM 750 N N . TYR A 1 94 ? -10.808 -0.838 -4.387 1.00 93.38 94 TYR A N 1
ATOM 751 C CA . TYR A 1 94 ? -11.499 -2.003 -4.930 1.00 93.38 94 TYR A CA 1
ATOM 752 C C . TYR A 1 94 ? -11.891 -2.932 -3.784 1.00 93.38 94 TYR A C 1
ATOM 754 O O . TYR A 1 94 ? -11.071 -3.690 -3.265 1.00 93.38 94 TYR A O 1
ATOM 762 N N . PHE A 1 95 ? -13.158 -2.863 -3.373 1.00 88.00 95 PHE A N 1
ATOM 763 C CA . PHE A 1 95 ? -13.635 -3.583 -2.190 1.00 88.00 95 PHE A CA 1
ATOM 764 C C . PHE A 1 95 ? -13.660 -5.109 -2.371 1.00 88.00 95 PHE A C 1
ATOM 766 O O . PHE A 1 95 ? -13.419 -5.826 -1.408 1.00 88.00 95 PHE A O 1
ATOM 773 N N . TYR A 1 96 ? -13.911 -5.611 -3.587 1.00 90.12 96 TYR A N 1
ATOM 774 C CA . TYR A 1 96 ? -13.909 -7.055 -3.864 1.00 90.12 96 TYR A CA 1
ATOM 775 C C . TYR A 1 96 ? -12.522 -7.690 -3.704 1.00 90.12 96 TYR A C 1
ATOM 777 O O . TYR A 1 96 ? -12.430 -8.845 -3.301 1.00 90.12 96 TYR A O 1
ATOM 785 N N . ASP A 1 97 ? -11.461 -6.928 -3.983 1.00 90.50 97 ASP A N 1
ATOM 786 C CA . ASP A 1 97 ? -10.072 -7.402 -3.945 1.00 90.50 97 ASP A CA 1
ATOM 787 C C . ASP A 1 97 ? -9.346 -7.008 -2.649 1.00 90.50 97 ASP A C 1
ATOM 789 O O . ASP A 1 97 ? -8.155 -7.275 -2.500 1.00 90.50 97 ASP A O 1
ATOM 793 N N . ASN A 1 98 ? -10.031 -6.297 -1.746 1.00 92.62 98 ASN A N 1
ATOM 794 C CA . ASN A 1 98 ? -9.449 -5.639 -0.576 1.00 92.62 98 ASN A CA 1
ATOM 795 C C . ASN A 1 98 ? -8.158 -4.858 -0.903 1.00 92.62 98 ASN A C 1
ATOM 797 O O . ASN A 1 98 ? -7.130 -4.981 -0.227 1.00 92.62 98 ASN A O 1
ATOM 801 N N . LYS A 1 99 ? -8.213 -4.084 -1.993 1.00 94.38 99 LYS A N 1
ATOM 802 C CA . LYS A 1 99 ? -7.052 -3.434 -2.608 1.00 94.38 99 LYS A CA 1
ATOM 803 C C . LYS A 1 99 ? -7.284 -1.945 -2.823 1.00 94.38 99 LYS A C 1
ATOM 805 O O . LYS A 1 99 ? -8.328 -1.529 -3.318 1.00 94.38 99 LYS A O 1
ATOM 810 N N . ILE A 1 100 ? -6.255 -1.157 -2.560 1.00 96.00 100 ILE A N 1
ATOM 811 C CA . ILE A 1 100 ? -6.131 0.244 -2.939 1.00 96.00 100 ILE A CA 1
ATOM 812 C C . ILE A 1 100 ? -4.951 0.361 -3.904 1.00 96.00 100 ILE A C 1
ATOM 814 O O . ILE A 1 100 ? -3.892 -0.220 -3.685 1.00 96.00 100 ILE A O 1
ATOM 818 N N . VAL A 1 101 ? -5.143 1.091 -4.992 1.00 94.44 101 VAL A N 1
ATOM 819 C CA . VAL A 1 101 ? -4.127 1.367 -6.005 1.00 94.44 101 VAL A CA 1
ATOM 820 C C . VAL A 1 101 ? -3.860 2.861 -5.995 1.00 94.44 101 VAL A C 1
ATOM 822 O O . VAL A 1 101 ? -4.812 3.645 -6.022 1.00 94.44 101 VAL A O 1
ATOM 825 N N . ILE A 1 102 ? -2.586 3.231 -5.922 1.00 89.94 102 ILE A N 1
ATOM 826 C CA . ILE A 1 102 ? -2.119 4.618 -5.846 1.00 89.94 102 ILE A CA 1
ATOM 827 C C . ILE A 1 102 ? -1.065 4.837 -6.915 1.00 89.94 102 ILE A C 1
ATOM 829 O O . ILE A 1 102 ? -0.208 3.936 -7.054 1.00 89.94 102 ILE A O 1
#

Radius of gyration: 21.96 Å; chains: 1; bounding box: 32×20×74 Å

Secondary structure (DSSP, 8-state):
-HHHHHHHHHHHHHHHT----------TTS-EEEEE-SSEEEEEETT-HHHHHHHHHHHHHHHHHHHHHHT---SSPEEEE--TTSS----EEEGGGTEEE-

pLDDT: mean 87.88, std 13.18, range [51.97, 98.69]

Sequence (102 aa):
MQSKLFLMLIVVLGISSRGFSQEDYNHPELDWNTIETKHFLIHFHNGAERTGREIAKVAESIYGPITSMYGHEPDQRVSFIVRDHDDYSNGGAYFYDNKIVI

Foldseek 3Di:
DVVVVVVVVVVVVVVVPPPPPPPCPDDPVWDWDWDDDPAAIEIETPPCVVVSVVCRVVCVVCQVVVCVVVVHGDPHHAYEYEPPPDPDPDWDQDVVVSYTYD